Protein AF-A0AAQ3B3K4-F1 (afdb_monomer)

Sequence (81 aa):
MSNLKTKLRQIIRKTRDEWAMFAVKEMGISSETVAKSYGYRSSCDLEQTLKQGEKDADSYIGSEPCARSLTSDVSKTTIFD

Radius of gyration: 20.53 Å; Cα contacts (8 Å, |Δi|>4): 37; chains: 1; bounding box: 48×55×34 Å

pLDDT: mean 77.14, std 19.43, range [39.53, 96.5]

Nearest PDB structures (foldseek):
  3vep-assembly4_H  TM=6.137E-01  e=2.727E-01  Mycobacterium tuberculosis
  4v6x-assembly1_Ch  TM=3.014E-01  e=5.656E+00  Homo sapiens
  1m8l-assembly1_A  TM=2.518E-01  e=9.986E+00  unclassified

Solvent-accessible surface area (backbone atoms only — not comparable to full-atom values): 5010 Å² total; per-residue (Å²): 132,59,71,65,62,55,54,51,52,50,50,54,50,52,54,51,51,54,54,50,44,44,39,36,70,76,66,65,43,55,54,59,62,46,15,62,75,72,68,45,95,37,40,66,60,47,52,54,52,46,59,48,50,50,58,54,49,61,58,48,72,72,52,75,77,82,75,74,78,80,81,68,85,76,75,84,72,84,77,89,132

Structure (mmCIF, N/CA/C/O backbone):
data_AF-A0AAQ3B3K4-F1
#
_entry.id   AF-A0AAQ3B3K4-F1
#
loop_
_atom_site.group_PDB
_atom_site.id
_atom_site.type_symbol
_atom_site.label_atom_id
_atom_site.label_alt_id
_atom_site.label_comp_id
_atom_site.label_asym_id
_atom_site.label_entity_id
_atom_site.label_seq_id
_atom_site.pdbx_PDB_ins_code
_atom_site.Cartn_x
_atom_site.Cartn_y
_atom_site.Cartn_z
_atom_site.occupancy
_atom_site.B_iso_or_equiv
_atom_site.auth_seq_id
_atom_site.auth_comp_id
_atom_site.auth_asym_id
_atom_site.auth_atom_id
_atom_site.pdbx_PDB_model_num
ATOM 1 N N . MET A 1 1 ? 7.611 -17.575 -15.831 1.00 56.00 1 MET A N 1
ATOM 2 C CA . MET A 1 1 ? 7.435 -16.098 -15.873 1.00 56.00 1 MET A CA 1
ATOM 3 C C . MET A 1 1 ? 8.778 -15.468 -16.204 1.00 56.00 1 MET A C 1
ATOM 5 O O . MET A 1 1 ? 9.767 -15.913 -15.642 1.00 56.00 1 MET A O 1
ATOM 9 N N . SER A 1 2 ? 8.849 -14.498 -17.123 1.00 72.44 2 SER A N 1
ATOM 10 C CA . SER A 1 2 ? 10.126 -13.845 -17.451 1.00 72.44 2 SER A CA 1
ATOM 11 C C . SER A 1 2 ? 10.663 -13.054 -16.252 1.00 72.44 2 SER A C 1
ATOM 13 O O . SER A 1 2 ? 9.890 -12.433 -15.521 1.00 72.44 2 SER A O 1
ATOM 15 N N . ASN A 1 3 ? 11.987 -13.052 -16.072 1.00 87.06 3 ASN A N 1
ATOM 16 C CA . ASN A 1 3 ? 12.686 -12.335 -14.996 1.00 87.06 3 ASN A CA 1
ATOM 17 C C . ASN A 1 3 ? 12.242 -10.858 -14.895 1.00 87.06 3 ASN A C 1
ATOM 19 O O . ASN A 1 3 ? 11.987 -10.346 -13.808 1.00 87.06 3 ASN A O 1
ATOM 23 N N . LEU A 1 4 ? 12.030 -10.202 -16.044 1.00 91.69 4 LEU A N 1
ATOM 24 C CA . LEU A 1 4 ? 11.543 -8.822 -16.121 1.00 91.69 4 LEU A CA 1
ATOM 25 C C . LEU A 1 4 ? 10.165 -8.629 -15.469 1.00 91.69 4 LEU A C 1
ATOM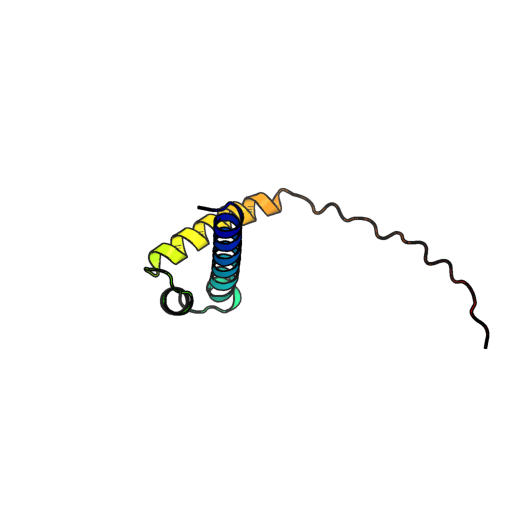 27 O O . LEU A 1 4 ? 9.987 -7.696 -14.691 1.00 91.69 4 LEU A O 1
ATOM 31 N N . LYS A 1 5 ? 9.192 -9.511 -15.744 1.00 90.62 5 LYS A N 1
ATOM 32 C CA . LYS A 1 5 ? 7.834 -9.400 -15.175 1.00 90.62 5 LYS A CA 1
ATOM 33 C C . LYS A 1 5 ? 7.855 -9.534 -13.652 1.00 90.62 5 LYS A C 1
ATOM 35 O O . LYS A 1 5 ? 7.104 -8.843 -12.966 1.00 90.62 5 LYS A O 1
ATOM 40 N N . THR A 1 6 ? 8.714 -10.406 -13.129 1.00 92.06 6 THR A N 1
ATOM 41 C CA . THR A 1 6 ? 8.888 -10.589 -11.683 1.00 92.06 6 THR A CA 1
ATOM 42 C C . THR A 1 6 ? 9.507 -9.351 -11.040 1.00 92.06 6 THR A C 1
ATOM 44 O O . THR A 1 6 ? 8.942 -8.834 -10.077 1.00 92.06 6 THR A O 1
ATOM 47 N N . LYS A 1 7 ? 10.602 -8.824 -11.606 1.00 91.75 7 LYS A N 1
ATOM 48 C CA . LYS A 1 7 ? 11.258 -7.603 -11.111 1.00 91.75 7 LYS A CA 1
ATOM 49 C C . LYS A 1 7 ? 10.329 -6.390 -11.147 1.00 91.75 7 LYS A C 1
ATOM 51 O O . LYS A 1 7 ? 10.231 -5.663 -10.166 1.00 91.75 7 LYS A O 1
ATOM 56 N N . LEU A 1 8 ? 9.578 -6.214 -12.234 1.00 94.69 8 LEU A N 1
ATOM 57 C CA . LEU A 1 8 ? 8.616 -5.117 -12.353 1.00 94.69 8 LEU A CA 1
ATOM 58 C C . LEU A 1 8 ? 7.524 -5.203 -11.280 1.00 94.69 8 LEU A C 1
ATOM 60 O O . LEU A 1 8 ? 7.181 -4.204 -10.655 1.00 94.69 8 LEU A O 1
ATOM 64 N N . ARG A 1 9 ? 7.011 -6.409 -11.014 1.00 91.94 9 ARG A N 1
ATOM 65 C CA . ARG A 1 9 ? 6.023 -6.628 -9.951 1.00 91.94 9 ARG A CA 1
ATOM 66 C C . ARG A 1 9 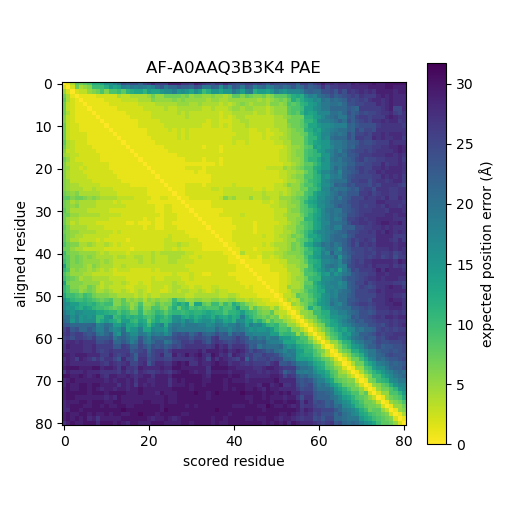? 6.582 -6.291 -8.567 1.00 91.94 9 ARG A C 1
ATOM 68 O O . ARG A 1 9 ? 5.837 -5.769 -7.745 1.00 91.94 9 ARG A O 1
ATOM 75 N N . GLN A 1 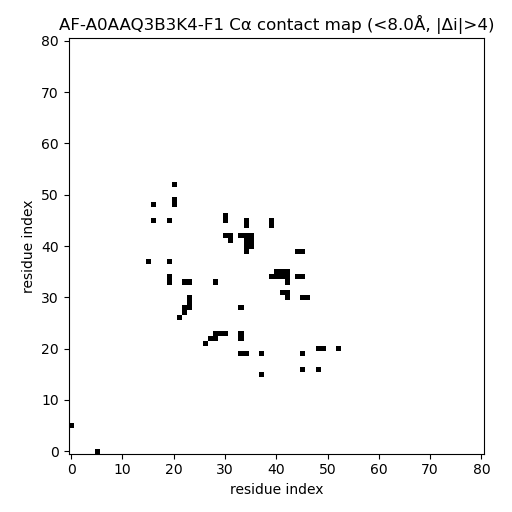10 ? 7.852 -6.593 -8.305 1.00 90.69 10 GLN A N 1
ATOM 76 C CA . GLN A 1 10 ? 8.508 -6.233 -7.046 1.00 90.69 10 GLN A CA 1
ATOM 77 C C . GLN A 1 10 ? 8.631 -4.715 -6.891 1.00 90.69 10 GLN A C 1
ATOM 79 O O . GLN A 1 10 ? 8.278 -4.202 -5.836 1.00 90.69 10 GLN A O 1
ATOM 84 N N . ILE A 1 11 ? 9.045 -4.004 -7.946 1.00 92.38 11 ILE A N 1
ATOM 85 C CA . ILE A 1 11 ? 9.153 -2.536 -7.933 1.00 92.38 11 ILE A CA 1
ATOM 86 C C . ILE A 1 11 ? 7.790 -1.901 -7.649 1.00 92.38 11 ILE A C 1
ATOM 88 O O . ILE A 1 11 ? 7.668 -1.125 -6.711 1.00 92.38 11 ILE A O 1
ATOM 92 N N . ILE A 1 12 ? 6.748 -2.295 -8.391 1.00 94.06 12 ILE A N 1
ATOM 93 C CA . ILE A 1 12 ? 5.392 -1.753 -8.206 1.00 94.06 12 ILE A CA 1
ATOM 94 C C . ILE A 1 12 ? 4.891 -1.989 -6.777 1.00 94.06 12 ILE A C 1
ATOM 96 O O . ILE A 1 12 ? 4.310 -1.090 -6.174 1.00 94.06 12 ILE A O 1
ATOM 100 N N . ARG A 1 13 ? 5.121 -3.187 -6.222 1.00 91.44 13 ARG A N 1
ATOM 101 C CA . ARG A 1 13 ? 4.736 -3.498 -4.838 1.00 91.44 13 ARG A CA 1
ATOM 102 C C . ARG A 1 13 ? 5.486 -2.628 -3.838 1.00 91.44 13 ARG A C 1
ATOM 104 O O . ARG A 1 13 ? 4.839 -2.037 -2.987 1.00 91.44 13 ARG A O 1
ATOM 111 N N . LYS A 1 14 ? 6.807 -2.504 -3.987 1.00 91.75 14 LYS A N 1
ATOM 112 C CA . LYS A 1 14 ? 7.636 -1.6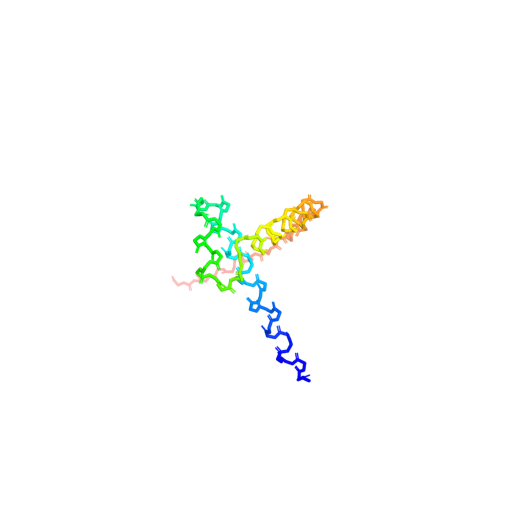89 -3.095 1.00 91.75 14 LYS A CA 1
ATOM 113 C C . LYS A 1 14 ? 7.191 -0.226 -3.102 1.00 91.75 14 LYS A C 1
ATOM 115 O O . LYS A 1 14 ? 6.940 0.331 -2.044 1.00 91.75 14 LYS A O 1
ATOM 120 N N . THR A 1 15 ? 6.999 0.357 -4.286 1.00 93.38 15 THR A N 1
ATOM 121 C CA . THR A 1 15 ? 6.520 1.739 -4.424 1.00 93.38 15 THR A CA 1
ATOM 122 C C . THR A 1 15 ? 5.142 1.922 -3.793 1.00 93.38 15 THR A C 1
ATOM 124 O O . THR A 1 15 ? 4.925 2.881 -3.061 1.00 93.38 15 THR A O 1
ATOM 127 N N . ARG A 1 16 ? 4.206 0.996 -4.036 1.00 94.44 16 ARG A N 1
ATOM 128 C CA . ARG A 1 16 ? 2.880 1.039 -3.406 1.00 94.44 16 ARG A CA 1
ATOM 129 C C . ARG A 1 16 ? 2.990 1.032 -1.881 1.00 94.44 16 ARG A C 1
ATOM 131 O O . ARG A 1 16 ? 2.329 1.837 -1.237 1.00 94.44 16 ARG A O 1
ATOM 138 N N . ASP A 1 17 ? 3.801 0.130 -1.340 1.00 93.00 17 ASP A N 1
ATOM 139 C CA . ASP A 1 17 ? 3.964 -0.049 0.099 1.00 93.00 17 ASP A CA 1
ATOM 140 C C . ASP A 1 17 ? 4.590 1.204 0.743 1.00 93.00 17 ASP A C 1
ATOM 142 O O . ASP A 1 17 ? 4.058 1.703 1.729 1.00 93.00 17 ASP A O 1
ATOM 146 N N . GLU A 1 18 ? 5.628 1.794 0.142 1.00 92.94 18 GLU A N 1
ATOM 147 C CA . GLU A 1 18 ? 6.250 3.044 0.618 1.00 92.94 18 GLU A CA 1
ATOM 148 C C . GLU A 1 18 ? 5.259 4.216 0.671 1.00 92.94 18 GLU A C 1
ATOM 150 O O . GLU A 1 18 ? 5.134 4.884 1.700 1.00 92.94 18 GLU A O 1
ATOM 155 N N . TRP A 1 19 ? 4.500 4.440 -0.404 1.00 95.31 19 TRP A N 1
ATOM 156 C CA . TRP A 1 19 ? 3.523 5.532 -0.450 1.00 95.31 19 TRP A CA 1
ATOM 157 C C . TRP A 1 19 ? 2.323 5.299 0.469 1.00 95.31 19 TRP A C 1
ATOM 159 O O . TRP A 1 19 ? 1.805 6.254 1.048 1.00 95.31 19 TRP A O 1
ATOM 169 N N . ALA A 1 20 ? 1.886 4.048 0.630 1.00 94.62 20 ALA A N 1
ATOM 170 C CA . ALA A 1 20 ? 0.820 3.710 1.564 1.00 94.62 20 ALA A CA 1
ATOM 171 C C . ALA A 1 20 ? 1.259 3.948 3.018 1.00 94.62 20 ALA A C 1
ATOM 173 O O . ALA A 1 20 ? 0.488 4.495 3.807 1.00 94.62 20 ALA A O 1
ATOM 174 N N . MET A 1 21 ? 2.507 3.612 3.362 1.00 92.56 21 MET A N 1
ATOM 175 C CA . MET A 1 21 ? 3.060 3.905 4.685 1.00 92.56 21 MET A CA 1
ATOM 176 C C . MET A 1 21 ? 3.150 5.407 4.949 1.00 92.56 21 MET A C 1
ATOM 178 O O . MET A 1 21 ? 2.691 5.861 5.996 1.00 92.56 21 MET A O 1
ATOM 182 N N . PHE A 1 22 ? 3.674 6.176 3.993 1.00 92.44 22 PHE A N 1
ATOM 183 C CA . PHE A 1 22 ? 3.737 7.636 4.088 1.00 92.44 22 PHE A CA 1
ATOM 184 C C . PHE A 1 22 ? 2.344 8.254 4.297 1.00 92.44 22 PHE A C 1
ATOM 186 O O . PHE A 1 22 ? 2.156 9.095 5.172 1.00 92.44 22 PHE A O 1
ATOM 193 N N . ALA A 1 23 ? 1.337 7.792 3.552 1.00 94.88 23 ALA A N 1
ATOM 194 C CA . ALA A 1 23 ? -0.031 8.286 3.673 1.00 94.88 23 ALA A CA 1
ATOM 195 C C . ALA A 1 23 ? -0.661 8.044 5.049 1.00 94.88 23 ALA A C 1
ATOM 197 O O . ALA A 1 23 ? -1.367 8.910 5.565 1.00 94.88 23 ALA A O 1
ATOM 198 N N . VAL A 1 24 ? -0.400 6.886 5.652 1.00 93.50 24 VAL A N 1
ATOM 199 C CA . VAL A 1 24 ? -0.918 6.585 6.990 1.00 93.50 24 VAL A CA 1
ATOM 200 C C . VAL A 1 24 ? -0.141 7.346 8.064 1.00 93.50 24 VAL A C 1
ATOM 202 O O . VAL A 1 24 ? -0.754 7.956 8.937 1.00 93.50 24 VAL A O 1
ATOM 205 N N . LYS A 1 25 ? 1.195 7.327 8.006 1.00 90.69 25 LYS A N 1
ATOM 206 C CA . LYS A 1 25 ? 2.056 7.844 9.082 1.00 90.69 25 LYS A CA 1
ATOM 207 C C . LYS A 1 25 ? 2.218 9.356 9.058 1.00 90.69 25 LYS A C 1
ATOM 209 O O . LYS A 1 25 ? 2.024 10.002 10.079 1.00 90.69 25 LYS A O 1
ATOM 214 N N . GLU A 1 26 ? 2.550 9.905 7.897 1.00 93.19 26 GLU A N 1
ATOM 215 C CA . GLU A 1 26 ? 2.900 11.321 7.759 1.00 93.19 26 GLU A CA 1
ATOM 216 C C . GLU A 1 26 ? 1.670 12.176 7.451 1.00 93.19 26 GLU A C 1
ATOM 218 O O . GLU A 1 26 ? 1.560 13.307 7.915 1.00 93.19 26 GLU A O 1
ATOM 223 N N . MET A 1 27 ? 0.717 11.635 6.684 1.00 94.75 27 MET A N 1
ATOM 224 C CA . MET A 1 27 ? -0.499 12.368 6.304 1.00 94.75 27 MET A CA 1
ATOM 225 C C . MET A 1 27 ? -1.708 12.070 7.204 1.00 94.75 27 MET A C 1
ATOM 227 O O . MET A 1 27 ? -2.740 12.724 7.063 1.00 94.75 27 MET A O 1
ATOM 231 N N . GLY A 1 28 ? -1.611 11.096 8.117 1.00 93.12 28 GLY A N 1
ATOM 232 C CA . GLY A 1 28 ? -2.689 10.747 9.050 1.00 93.12 28 GLY A CA 1
ATOM 233 C C . GLY A 1 28 ? -3.954 10.193 8.383 1.00 93.12 28 GLY A C 1
ATOM 234 O O . GLY A 1 28 ? -5.039 10.258 8.963 1.00 93.12 28 GLY A O 1
ATOM 235 N N . ILE A 1 29 ? -3.849 9.671 7.156 1.00 94.94 29 ILE A N 1
ATOM 236 C CA . ILE A 1 29 ? -4.988 9.092 6.436 1.00 94.94 29 ILE A CA 1
ATOM 237 C C . ILE A 1 29 ? -5.305 7.720 7.035 1.00 94.94 29 ILE A C 1
ATOM 239 O O . ILE A 1 29 ? -4.407 6.929 7.321 1.00 94.94 29 ILE A O 1
ATOM 243 N N . SER A 1 30 ? -6.592 7.402 7.200 1.00 94.44 30 SER A N 1
ATOM 244 C CA . SER A 1 30 ? -6.983 6.119 7.783 1.00 94.44 30 SER A CA 1
ATOM 245 C C . SER A 1 30 ? -6.500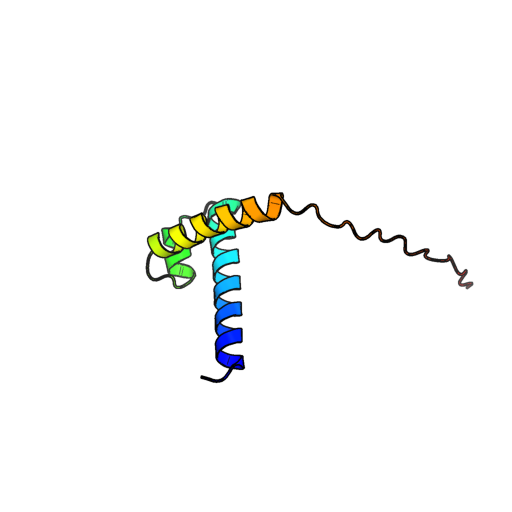 4.932 6.942 1.00 94.44 30 SER A C 1
ATOM 247 O O . SER A 1 30 ? -6.627 4.921 5.711 1.00 94.44 30 SER A O 1
ATOM 249 N N . SER A 1 31 ? -6.005 3.889 7.617 1.00 92.25 31 SER A N 1
ATOM 250 C CA . SER A 1 31 ? -5.537 2.651 6.979 1.00 92.25 31 SER A CA 1
ATOM 251 C C . SER A 1 31 ? -6.600 2.016 6.082 1.00 92.25 31 SER A C 1
ATOM 253 O O . SER A 1 31 ? -6.271 1.454 5.045 1.00 92.25 31 SER A O 1
ATOM 255 N N . GLU A 1 32 ? -7.882 2.134 6.433 1.00 93.81 32 GLU A N 1
ATOM 256 C CA . GLU A 1 32 ? -8.995 1.660 5.604 1.00 93.81 32 GLU A CA 1
ATOM 257 C C . GLU A 1 32 ? -9.065 2.391 4.254 1.00 93.81 32 GLU A C 1
ATOM 259 O O . GLU A 1 32 ? -9.150 1.759 3.196 1.00 93.81 32 GLU A O 1
ATOM 264 N N . THR A 1 33 ? -8.952 3.721 4.278 1.00 95.38 33 THR A N 1
ATOM 265 C CA . THR A 1 33 ? -8.986 4.561 3.073 1.00 95.38 33 THR A CA 1
ATOM 266 C C . THR A 1 33 ? -7.784 4.283 2.177 1.00 95.38 33 THR A C 1
ATOM 268 O O . THR A 1 33 ? -7.932 4.124 0.959 1.00 95.38 33 THR A O 1
ATOM 271 N N . VAL A 1 34 ? -6.594 4.178 2.773 1.00 96.50 34 VAL A N 1
ATOM 272 C CA . VAL A 1 34 ? -5.358 3.885 2.040 1.00 96.50 34 VAL A CA 1
ATOM 273 C C . VAL A 1 34 ? -5.401 2.470 1.464 1.00 96.50 34 VAL A C 1
ATOM 275 O O . VAL A 1 34 ? -5.140 2.291 0.275 1.00 96.50 34 VAL A O 1
ATOM 278 N N . ALA A 1 35 ? -5.812 1.468 2.246 1.00 94.50 35 ALA A N 1
ATOM 279 C CA . ALA A 1 35 ? -5.884 0.081 1.794 1.00 94.50 35 ALA A CA 1
ATOM 280 C C . ALA A 1 35 ? -6.794 -0.078 0.569 1.00 94.50 35 ALA A C 1
ATOM 282 O O . ALA A 1 35 ? -6.393 -0.694 -0.424 1.00 94.50 35 ALA A O 1
ATOM 283 N N . LYS A 1 36 ? -7.979 0.543 0.600 1.00 94.94 36 LYS A N 1
ATOM 284 C CA . LYS A 1 36 ? -8.914 0.544 -0.531 1.00 94.94 36 LYS A CA 1
ATOM 285 C C . LYS A 1 36 ? -8.332 1.247 -1.760 1.00 94.94 36 LYS A C 1
ATOM 287 O O . LYS A 1 36 ? -8.433 0.720 -2.865 1.00 94.94 36 LYS A O 1
ATOM 292 N N . SER A 1 37 ? -7.704 2.407 -1.572 1.00 93.94 37 SER A N 1
ATOM 293 C CA . SER A 1 37 ? -7.200 3.235 -2.680 1.00 93.94 37 SER A CA 1
ATOM 294 C C . SER A 1 37 ? -5.958 2.645 -3.352 1.00 93.94 37 SER A C 1
ATOM 296 O O . SER A 1 37 ? -5.783 2.777 -4.560 1.00 93.94 37 SER A O 1
ATOM 298 N N . TYR A 1 38 ? -5.116 1.949 -2.588 1.00 92.69 38 TYR A N 1
ATOM 299 C CA . TYR A 1 38 ? -3.861 1.365 -3.068 1.00 92.69 38 TYR A CA 1
ATOM 300 C C . TYR A 1 38 ? -4.012 -0.111 -3.479 1.00 92.69 38 TYR A C 1
ATOM 302 O O . TYR A 1 38 ? -3.035 -0.762 -3.855 1.00 92.69 38 TYR A O 1
ATOM 310 N N . GLY A 1 39 ? -5.232 -0.658 -3.441 1.00 92.25 39 GLY A N 1
ATOM 311 C CA . GLY A 1 39 ? -5.526 -2.013 -3.914 1.00 92.25 39 GLY A CA 1
ATOM 312 C C . GLY A 1 39 ? -4.998 -3.124 -3.001 1.00 92.25 39 GLY A C 1
ATOM 313 O O . GLY A 1 39 ? -4.580 -4.181 -3.484 1.00 92.25 39 GLY A O 1
ATOM 314 N N . TYR A 1 40 ? -4.979 -2.894 -1.688 1.00 93.56 40 TYR A N 1
ATOM 315 C CA . TYR A 1 40 ? -4.821 -3.965 -0.701 1.00 93.56 40 TYR A CA 1
ATOM 316 C C . TYR A 1 40 ? -6.121 -4.766 -0.593 1.00 93.56 40 TYR A C 1
ATOM 318 O O . TYR A 1 40 ? -7.198 -4.264 -0.915 1.00 93.56 40 TYR A O 1
ATOM 326 N N . ARG A 1 41 ? -6.041 -6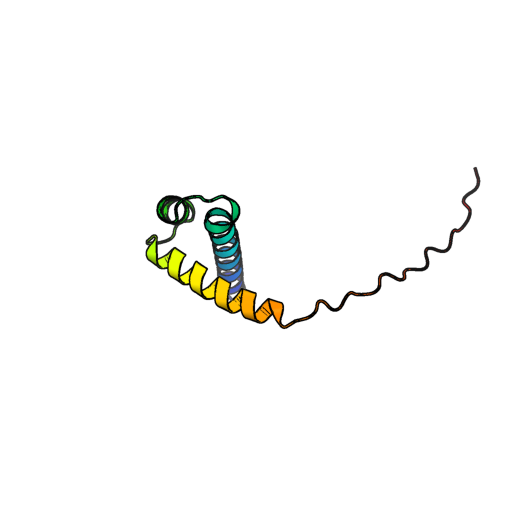.026 -0.146 1.00 90.62 41 ARG A N 1
ATOM 327 C CA . ARG A 1 41 ? -7.259 -6.838 0.030 1.00 90.62 41 ARG A CA 1
ATOM 328 C C . ARG A 1 41 ? -8.025 -6.427 1.279 1.00 90.62 41 ARG A C 1
ATOM 330 O O . ARG A 1 41 ? -9.238 -6.592 1.325 1.00 90.62 41 ARG A O 1
ATOM 337 N N . SER A 1 42 ? -7.314 -5.919 2.281 1.00 91.88 42 SER A N 1
ATOM 338 C CA . SER A 1 42 ? -7.875 -5.453 3.543 1.00 91.88 42 SER A CA 1
ATOM 339 C C . SER A 1 42 ? -6.986 -4.378 4.175 1.00 91.88 42 SER A C 1
ATOM 341 O O . SER A 1 42 ? -5.812 -4.247 3.820 1.00 91.88 42 SER A O 1
ATOM 343 N N . SER A 1 43 ? -7.526 -3.633 5.141 1.00 89.31 43 SER A N 1
ATOM 344 C CA . SER A 1 43 ? -6.730 -2.757 6.012 1.00 89.31 43 SER A CA 1
ATOM 345 C C . SER A 1 43 ? -5.703 -3.537 6.839 1.00 89.31 43 SER A C 1
ATOM 347 O O . SER A 1 43 ? -4.604 -3.042 7.062 1.00 89.31 43 SER A O 1
ATOM 349 N N . CYS A 1 44 ? -6.011 -4.781 7.215 1.00 90.88 44 CYS A N 1
ATOM 350 C CA . CYS A 1 44 ? -5.097 -5.654 7.950 1.00 90.88 44 CYS A CA 1
ATOM 351 C C . CYS A 1 44 ? -3.829 -5.981 7.141 1.00 90.88 44 CYS A C 1
ATOM 353 O O . CYS A 1 44 ? -2.730 -5.982 7.695 1.00 90.88 44 CYS A O 1
ATOM 355 N N . ASP A 1 45 ? -3.955 -6.190 5.825 1.00 88.25 45 ASP A N 1
ATOM 356 C CA . ASP A 1 45 ? -2.801 -6.414 4.942 1.00 88.25 45 ASP A CA 1
ATOM 357 C C . ASP A 1 45 ? -1.851 -5.205 4.964 1.00 88.25 45 ASP A C 1
ATOM 359 O O . ASP A 1 45 ? -0.633 -5.369 5.020 1.00 88.25 45 ASP A O 1
ATOM 363 N N . LEU A 1 46 ? -2.408 -3.987 4.946 1.00 91.38 46 LEU A N 1
ATOM 364 C CA . LEU A 1 46 ? -1.634 -2.748 5.027 1.00 91.38 46 LEU A CA 1
ATOM 365 C C . LEU A 1 46 ? -0.970 -2.587 6.403 1.00 91.38 46 LEU A C 1
ATOM 367 O O . LEU A 1 46 ? 0.194 -2.203 6.48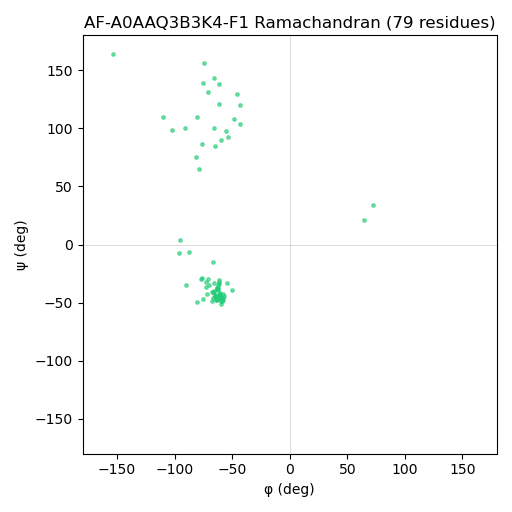3 1.00 91.38 46 LEU A O 1
ATOM 371 N N . GLU A 1 47 ? -1.668 -2.923 7.486 1.00 90.44 47 GLU A N 1
ATOM 372 C CA . GLU A 1 47 ? -1.102 -2.887 8.840 1.00 90.44 47 GLU A CA 1
ATOM 373 C C . GLU A 1 47 ? 0.078 -3.849 9.018 1.00 90.44 47 GLU A C 1
ATOM 375 O O . GLU A 1 47 ? 1.036 -3.527 9.722 1.00 90.44 47 GLU A O 1
ATOM 380 N N . GLN A 1 48 ? 0.057 -5.015 8.369 1.00 89.31 48 GLN A N 1
ATOM 381 C CA . GLN A 1 48 ? 1.209 -5.921 8.367 1.00 89.31 48 GLN A CA 1
ATOM 382 C C . GLN A 1 48 ? 2.411 -5.307 7.641 1.00 89.31 48 GLN A C 1
ATOM 384 O O . GLN A 1 48 ? 3.533 -5.394 8.142 1.00 89.31 48 GLN A O 1
ATOM 389 N N . THR A 1 49 ? 2.181 -4.644 6.504 1.00 86.81 49 THR A N 1
ATOM 390 C CA . THR A 1 49 ? 3.224 -3.900 5.782 1.00 86.81 49 THR A CA 1
ATOM 391 C C . THR A 1 49 ? 3.797 -2.764 6.632 1.00 86.81 49 THR A C 1
ATOM 393 O O . THR A 1 49 ? 5.014 -2.628 6.709 1.00 86.81 49 THR A O 1
ATOM 396 N N . LEU A 1 50 ? 2.948 -2.005 7.330 1.00 84.88 50 LEU A N 1
ATOM 397 C CA . LEU A 1 50 ? 3.367 -0.936 8.247 1.00 84.88 50 LEU A CA 1
ATOM 398 C C . LEU A 1 50 ? 4.265 -1.464 9.377 1.00 84.88 50 LEU A C 1
ATOM 400 O O . LEU A 1 50 ? 5.321 -0.891 9.637 1.00 84.88 50 LEU A O 1
ATOM 404 N N . LYS A 1 51 ? 3.884 -2.589 10.000 1.00 84.94 51 LYS A N 1
ATOM 405 C CA . LYS A 1 51 ? 4.669 -3.243 11.065 1.00 84.94 51 LYS A CA 1
ATOM 406 C C . LYS A 1 51 ? 6.007 -3.788 10.568 1.00 84.94 51 LYS A C 1
ATOM 408 O O . LYS A 1 51 ? 6.971 -3.824 11.328 1.00 84.94 51 LYS A O 1
ATOM 413 N N . GLN A 1 52 ? 6.072 -4.252 9.321 1.00 77.50 52 GLN A N 1
ATOM 414 C CA . GLN A 1 52 ? 7.331 -4.686 8.717 1.00 77.50 52 GLN A CA 1
ATOM 415 C C . GLN A 1 52 ? 8.231 -3.484 8.403 1.00 77.50 52 GLN A C 1
ATOM 417 O O . GLN A 1 52 ? 9.414 -3.518 8.724 1.00 77.50 52 GLN A O 1
ATOM 422 N N . GLY A 1 53 ? 7.659 -2.404 7.864 1.00 68.56 53 GLY A N 1
ATOM 423 C CA . GLY A 1 53 ? 8.389 -1.171 7.576 1.00 68.56 53 GLY A CA 1
ATOM 424 C C . GLY A 1 53 ? 8.983 -0.502 8.818 1.00 68.56 53 GLY A C 1
ATOM 425 O O . GLY A 1 53 ? 10.044 0.099 8.721 1.00 68.56 53 GLY A O 1
ATOM 426 N N . GLU A 1 54 ? 8.355 -0.641 9.990 1.00 66.19 54 GLU A N 1
ATOM 427 C CA . GLU A 1 54 ? 8.938 -0.197 11.270 1.00 66.19 54 GLU A CA 1
ATOM 428 C C . GLU A 1 54 ? 10.200 -0.972 11.627 1.00 66.19 54 GLU A C 1
ATOM 430 O O . GLU A 1 54 ? 11.231 -0.368 11.900 1.00 66.19 54 GLU A O 1
ATOM 435 N N . LYS A 1 55 ? 10.157 -2.302 11.527 1.00 63.00 55 LYS A N 1
ATOM 436 C CA . LYS A 1 55 ? 11.326 -3.150 11.797 1.00 63.00 55 LYS A CA 1
ATOM 437 C C . LYS A 1 55 ? 12.470 -2.880 10.822 1.00 63.00 55 LYS A C 1
ATOM 439 O O . LYS A 1 55 ? 13.636 -2.901 11.212 1.00 63.00 55 LYS A O 1
ATOM 444 N N . ASP A 1 56 ? 12.138 -2.627 9.559 1.00 60.06 56 ASP A N 1
ATOM 445 C CA . ASP A 1 56 ? 13.125 -2.327 8.527 1.00 60.06 56 ASP A CA 1
ATOM 446 C C . ASP A 1 56 ? 13.709 -0.910 8.714 1.00 60.06 56 ASP A C 1
ATOM 448 O O . ASP A 1 56 ? 14.912 -0.719 8.534 1.00 60.06 56 ASP A O 1
ATOM 452 N N . ALA A 1 57 ? 12.909 0.072 9.147 1.00 58.69 57 ALA A N 1
ATOM 453 C CA . ALA A 1 57 ? 13.392 1.409 9.501 1.00 58.69 57 ALA A CA 1
ATOM 454 C C . ALA A 1 57 ? 14.298 1.388 10.744 1.00 58.69 57 ALA A C 1
ATOM 456 O O . ALA A 1 57 ? 15.359 2.012 10.729 1.00 58.69 57 ALA A O 1
ATOM 457 N N . ASP A 1 58 ? 13.950 0.607 11.768 1.00 55.47 58 ASP A N 1
ATOM 458 C CA . ASP A 1 58 ? 14.797 0.402 12.950 1.00 55.47 58 ASP A CA 1
ATOM 459 C C . ASP A 1 58 ? 16.142 -0.241 12.570 1.00 55.47 58 ASP A C 1
ATOM 461 O O . ASP A 1 58 ? 17.183 0.102 13.131 1.00 55.47 58 ASP A O 1
ATOM 465 N N . SER A 1 59 ? 16.153 -1.117 11.557 1.00 54.25 59 SER A N 1
ATOM 466 C CA . SER A 1 59 ? 17.395 -1.678 11.008 1.00 54.25 59 SER A CA 1
ATOM 467 C C . SER A 1 59 ? 18.225 -0.658 10.210 1.00 54.25 59 SER A C 1
ATOM 469 O O . SER A 1 59 ? 19.453 -0.738 10.200 1.00 54.25 59 SER A O 1
ATOM 471 N N . TYR A 1 60 ? 17.575 0.331 9.588 1.00 46.84 60 TYR A N 1
ATOM 472 C CA . TYR A 1 60 ? 18.221 1.406 8.827 1.00 46.84 60 TYR A CA 1
ATOM 473 C C . TYR A 1 60 ? 18.845 2.480 9.735 1.00 46.84 60 TYR A C 1
ATOM 475 O O . TYR A 1 60 ? 19.881 3.049 9.389 1.00 46.84 60 TYR A O 1
ATOM 483 N N . ILE A 1 61 ? 18.288 2.706 10.932 1.00 49.06 61 ILE A N 1
ATOM 484 C CA . ILE A 1 61 ? 18.850 3.621 11.947 1.00 49.06 61 ILE A CA 1
ATOM 485 C C . ILE A 1 61 ? 20.202 3.108 12.502 1.00 49.06 61 ILE A C 1
ATOM 487 O O . ILE A 1 61 ? 20.966 3.881 13.074 1.00 49.06 61 ILE A O 1
ATOM 491 N N . GLY A 1 62 ? 20.555 1.835 12.274 1.00 42.25 62 GLY A N 1
ATOM 492 C CA . GLY A 1 62 ? 21.872 1.267 12.596 1.00 42.25 62 GLY A CA 1
ATOM 493 C C . GLY A 1 62 ? 22.943 1.425 11.508 1.00 42.25 62 GLY A C 1
ATOM 494 O O . GLY A 1 62 ? 24.102 1.087 11.744 1.00 42.25 62 GLY A O 1
ATOM 495 N N . SER A 1 63 ? 22.592 1.926 10.322 1.00 46.91 63 SER A N 1
ATOM 496 C CA . SER A 1 63 ? 23.568 2.269 9.286 1.00 46.91 63 SER A CA 1
ATOM 497 C C . SER A 1 63 ? 23.766 3.777 9.263 1.00 46.91 63 SER A C 1
ATOM 499 O O . SER A 1 63 ? 22.973 4.503 8.665 1.00 46.91 63 SER A O 1
ATOM 501 N N . GLU A 1 64 ? 24.834 4.247 9.914 1.00 56.72 64 GLU A N 1
ATOM 502 C CA . GLU A 1 64 ? 25.351 5.597 9.691 1.00 56.72 64 GLU A CA 1
ATOM 503 C C . GLU A 1 64 ? 25.407 5.856 8.176 1.00 56.72 64 GLU A C 1
ATOM 505 O O . GLU A 1 64 ? 25.950 5.028 7.430 1.00 56.72 64 GLU A O 1
ATOM 510 N N . PRO A 1 65 ? 24.860 6.976 7.673 1.00 52.72 65 PRO A N 1
ATOM 511 C CA . PRO A 1 65 ? 25.096 7.328 6.294 1.00 52.72 65 PRO A CA 1
ATOM 512 C C . PRO A 1 65 ? 26.601 7.527 6.154 1.00 52.72 65 PRO A C 1
ATOM 514 O O . PRO A 1 65 ? 27.177 8.397 6.808 1.00 52.72 65 PRO A O 1
ATOM 517 N N . CYS A 1 66 ? 27.248 6.757 5.276 1.00 52.25 66 CYS A N 1
ATOM 518 C CA . CYS A 1 66 ? 28.525 7.174 4.721 1.00 52.25 66 CYS A CA 1
ATOM 519 C C . CYS A 1 66 ? 28.269 8.497 3.995 1.00 52.25 66 CYS A C 1
ATOM 521 O O . CYS A 1 66 ? 27.911 8.516 2.814 1.00 52.25 66 CYS A O 1
ATOM 523 N N . ALA A 1 67 ? 28.409 9.602 4.725 1.00 53.41 67 ALA A N 1
ATOM 524 C CA . ALA A 1 67 ? 28.516 10.933 4.181 1.00 53.41 67 ALA A CA 1
ATOM 525 C C . ALA A 1 67 ? 29.687 10.891 3.200 1.00 53.41 67 ALA A C 1
ATOM 527 O O . ALA A 1 67 ? 30.855 10.918 3.583 1.00 53.41 67 ALA A O 1
ATOM 528 N N . ARG A 1 68 ? 29.383 10.736 1.910 1.00 46.28 68 ARG A N 1
ATOM 529 C CA . ARG A 1 68 ? 30.371 10.969 0.868 1.00 46.28 68 ARG A CA 1
ATOM 530 C C . ARG A 1 68 ? 30.683 12.455 0.933 1.00 46.28 68 ARG A C 1
ATOM 532 O O . ARG A 1 68 ? 29.892 13.262 0.453 1.00 46.28 68 ARG A O 1
ATOM 539 N N . SER A 1 69 ? 31.808 12.788 1.566 1.00 52.00 69 SER A N 1
ATOM 540 C CA . SER A 1 69 ? 32.471 14.082 1.445 1.00 52.00 69 SER A CA 1
ATOM 541 C C . SER A 1 69 ? 32.478 14.487 -0.023 1.00 52.00 69 SER A C 1
ATOM 543 O O . SER A 1 69 ? 33.257 13.969 -0.820 1.00 52.00 69 SER A O 1
ATOM 545 N N . LEU A 1 70 ? 31.600 15.416 -0.388 1.00 50.19 70 LEU A N 1
ATOM 546 C CA . LEU A 1 70 ? 31.712 16.170 -1.626 1.00 50.19 70 LEU A CA 1
ATOM 547 C C . LEU A 1 70 ? 32.757 17.267 -1.404 1.00 50.19 70 LEU A C 1
ATOM 549 O O . LEU A 1 70 ? 32.454 18.454 -1.436 1.00 50.19 70 LEU A O 1
ATOM 553 N N . THR A 1 71 ? 34.009 16.872 -1.178 1.00 53.34 71 THR A N 1
ATOM 554 C CA . THR A 1 71 ? 35.152 17.732 -1.495 1.00 53.34 71 THR A CA 1
ATOM 555 C C . THR A 1 71 ? 35.412 17.579 -2.987 1.00 53.34 71 THR A C 1
ATOM 557 O O . THR A 1 71 ? 36.299 16.847 -3.416 1.00 53.34 71 THR A O 1
ATOM 560 N N . SER A 1 72 ? 34.560 18.208 -3.793 1.00 48.09 72 SER A N 1
ATOM 561 C CA . SER A 1 72 ? 34.908 18.540 -5.168 1.00 48.09 72 SER A CA 1
ATOM 562 C C . SER A 1 72 ? 35.515 19.932 -5.113 1.00 48.09 72 SER A C 1
ATOM 564 O O . SER A 1 72 ? 34.775 20.910 -5.017 1.00 48.09 72 SER A O 1
ATOM 566 N N . ASP A 1 73 ? 36.844 20.011 -5.149 1.00 56.41 73 ASP A N 1
ATOM 567 C CA . ASP A 1 73 ? 37.572 21.238 -5.469 1.00 56.41 73 ASP A CA 1
ATOM 568 C C . ASP A 1 73 ? 37.057 21.778 -6.809 1.00 56.41 73 ASP A C 1
ATOM 570 O O . ASP A 1 73 ? 37.506 21.389 -7.889 1.00 56.41 73 ASP A O 1
ATOM 574 N N . VAL A 1 74 ? 36.070 22.674 -6.758 1.00 51.88 74 VAL A N 1
ATOM 575 C CA . VAL A 1 74 ? 35.707 23.492 -7.910 1.00 51.88 74 VAL A CA 1
ATOM 576 C C . VAL A 1 74 ? 36.785 24.561 -8.011 1.00 51.88 74 VAL A C 1
ATOM 578 O O . VAL A 1 74 ? 36.681 25.649 -7.445 1.00 51.88 74 VAL A O 1
ATOM 581 N N . SER A 1 75 ? 37.862 24.195 -8.706 1.00 46.69 75 SER A N 1
ATOM 582 C CA . SER A 1 75 ? 38.868 25.116 -9.218 1.00 46.69 75 SER A CA 1
ATOM 583 C C . SER A 1 75 ? 38.148 26.257 -9.937 1.00 46.69 75 SER A C 1
ATOM 585 O O . SER A 1 75 ? 37.550 26.062 -10.998 1.00 46.69 75 SER A O 1
ATOM 587 N N . LYS A 1 76 ? 38.151 27.444 -9.318 1.00 57.41 76 LYS A N 1
ATOM 588 C CA . LYS A 1 76 ? 37.672 28.696 -9.911 1.00 57.41 76 LYS A CA 1
ATOM 589 C C . LYS A 1 76 ? 38.583 29.033 -11.087 1.00 57.41 76 LYS A C 1
ATOM 591 O O . LYS A 1 76 ? 39.547 29.778 -10.946 1.00 57.41 76 LYS A O 1
ATOM 596 N N . THR A 1 77 ? 38.288 28.458 -12.242 1.00 48.75 77 THR A N 1
ATOM 597 C CA . THR A 1 77 ? 38.841 28.921 -13.506 1.00 48.75 77 THR A CA 1
ATOM 598 C C . THR A 1 77 ? 38.024 30.125 -13.946 1.00 48.75 77 THR A C 1
ATOM 600 O O . THR A 1 77 ? 36.838 30.039 -14.251 1.00 48.75 77 THR A O 1
ATOM 603 N N . THR A 1 78 ? 38.686 31.272 -13.867 1.00 52.34 78 THR A N 1
ATOM 604 C CA . THR A 1 78 ? 38.315 32.566 -14.426 1.00 52.34 78 THR A CA 1
ATOM 605 C C . THR A 1 78 ? 37.784 32.396 -15.847 1.00 52.34 78 THR A C 1
ATOM 607 O O . TH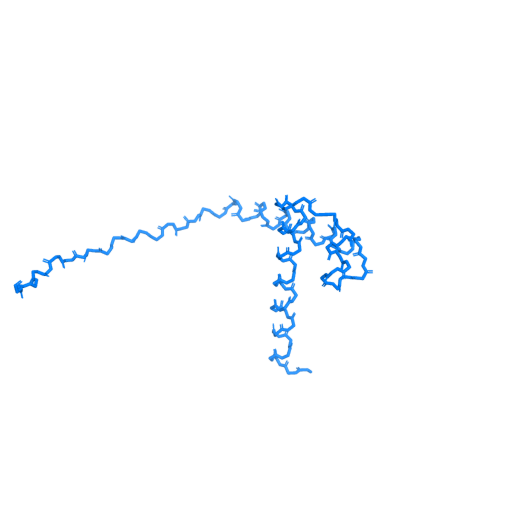R A 1 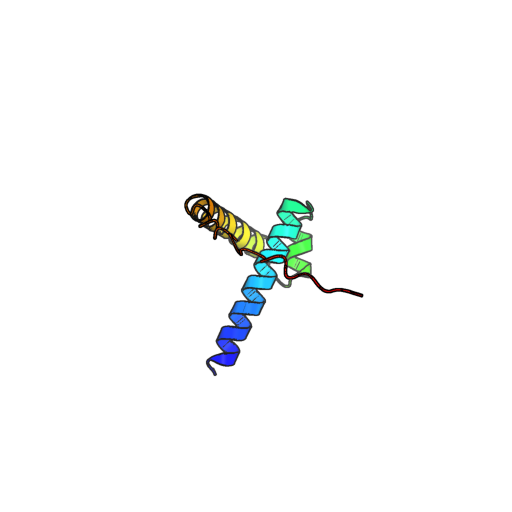78 ? 38.512 31.927 -16.719 1.00 52.34 78 THR A O 1
ATOM 610 N N . ILE A 1 79 ? 36.541 32.803 -16.094 1.00 50.75 79 ILE A N 1
ATOM 611 C CA . ILE A 1 79 ? 36.060 33.078 -17.447 1.00 50.75 79 ILE A CA 1
ATOM 612 C C . ILE A 1 79 ? 35.889 34.593 -17.513 1.00 50.75 79 ILE A C 1
ATOM 614 O O . ILE A 1 79 ? 35.056 35.154 -16.807 1.00 50.75 79 ILE A O 1
ATOM 618 N N . PHE A 1 80 ? 36.766 35.236 -18.280 1.00 45.44 80 PHE A N 1
ATOM 619 C CA . PHE A 1 80 ? 36.598 36.615 -18.721 1.00 45.44 80 PHE A CA 1
ATOM 620 C C . PHE A 1 80 ? 35.476 36.667 -19.762 1.00 45.44 80 PHE A C 1
ATOM 622 O O . PHE A 1 80 ? 35.507 35.879 -20.707 1.00 45.44 80 PHE A O 1
ATOM 629 N N . ASP A 1 81 ? 34.545 37.601 -19.581 1.00 39.53 81 ASP A N 1
ATOM 630 C CA . ASP A 1 81 ? 34.208 38.627 -20.580 1.00 39.53 81 ASP A CA 1
ATOM 631 C C . ASP A 1 81 ? 33.688 39.876 -19.843 1.00 39.53 81 ASP A C 1
ATOM 633 O O . ASP A 1 81 ? 32.803 39.713 -18.967 1.00 39.53 81 ASP A O 1
#

Secondary structure (DSSP, 8-state):
--HHHHHHHHHHHHHHHHHHHHHHHTS---HHHHHHHTT-S-HHHHHHHHHHHHHHHHHHTTS------------------

Foldseek 3Di:
DDPVVVVVVVVLVVVLLVVLLCCCPVVVDDLQVSCVVSVHPGSVSSVVSNVVVVVVVVVVVPDDPPPPPPPPPPPPDDDDD

Organism: NCBI:txid680

Mean predicted aligned error: 13.38 Å